Protein AF-B8LEJ4-F1 (afdb_monomer)

Foldseek 3Di:
DKPQPDQAWWWAKKKWQDLAPQTWMKGFTQGDAQATFIWTAQGGPGDIDTWADGDADVVGDPDWDWDWDDDQQKIWIWIGRPVPDTHTGGIDGHDRVVLHIEMWIKTANLAQPDKMKDKDADDDDDDDPDDHDAKDDRDDHPDGWHFDDDDPHRMTITIDGNRMIID

Secondary structure (DSSP, 8-state):
-B---STT-EEEEEEES-SSTT--EEEEEEESSS-EEEEEESSTTSPPEEEEEEE--SSPP---EEEEEEETTEEEEEEESSSSS-EEEEEEE---GGG--EEEEEEE-SSTT-PEEEEEES------SS---S-EE-S--SS---EEE--TT-EEEEEE-TT-EE-

pLDDT: mean 71.95, std 21.35, range [28.0, 97.19]

Solvent-accessible surface area (backbone atoms only — not comparable to full-atom values): 9153 Å² total; per-residue (Å²): 94,40,65,53,92,36,55,68,16,34,34,40,47,29,41,32,52,58,80,55,93,49,41,19,32,40,34,45,32,41,18,33,61,64,20,33,42,38,35,32,15,48,34,72,70,51,75,73,44,75,41,70,70,65,50,74,52,90,74,57,52,59,73,71,44,78,46,78,48,75,58,86,45,39,36,37,35,30,37,19,89,78,76,78,61,76,44,82,70,40,63,50,71,40,58,44,71,94,68,43,39,40,70,28,46,33,26,27,20,68,34,81,91,42,74,27,46,36,47,47,64,82,80,83,84,81,87,67,84,43,84,81,63,77,55,50,74,44,74,91,63,97,52,90,48,45,60,52,77,63,62,101,78,57,46,35,43,34,36,5,36,35,60,38,25,35,44

Nearest PDB structures (foldseek):
  3o12-assembly1_A  TM=6.707E-01  e=4.043E-02  Saccharomyces cerevisiae
  6e2q-assembly3_C  TM=3.211E-01  e=2.986E-01  Homo sapiens
  7b28-assembly1_F  TM=2.602E-01  e=1.320E+00  Rhipicephalus pulchellus
  3oe3-assembly2_B  TM=3.243E-01  e=6.471E+00  Salmonella enterica subsp. enterica serovar Typhimurium

Mean predicted aligned error: 10.34 Å

Organism: Thalassiosira pseudonana (NCBI:txid35128)

Structure (mmCIF, N/CA/C/O backbone):
data_AF-B8LEJ4-F1
#
_entry.id   AF-B8LEJ4-F1
#
loop_
_atom_site.group_PDB
_atom_site.id
_atom_site.type_symbol
_atom_site.label_atom_id
_atom_site.label_alt_id
_atom_site.label_comp_id
_atom_site.label_asym_id
_atom_site.label_entity_id
_atom_site.label_seq_id
_atom_site.pdbx_PDB_ins_code
_atom_site.Cartn_x
_atom_site.Cartn_y
_atom_site.Cartn_z
_atom_site.occupancy
_atom_site.B_iso_or_equiv
_atom_site.auth_seq_id
_atom_site.auth_comp_id
_atom_site.auth_asym_id
_atom_site.auth_atom_id
_atom_site.pdbx_PDB_model_num
ATOM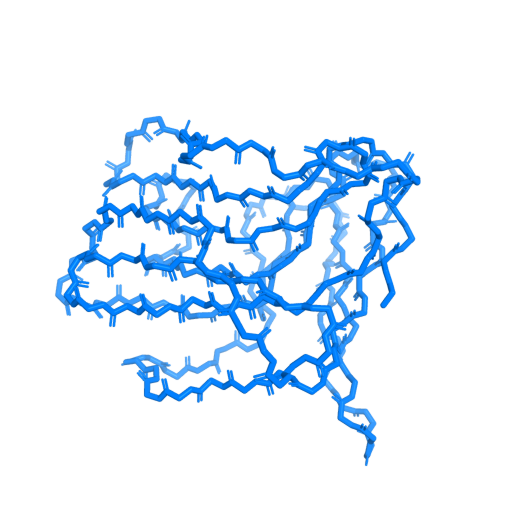 1 N N . MET A 1 1 ? 3.332 -10.927 -11.264 1.00 33.12 1 MET A N 1
ATOM 2 C CA . MET A 1 1 ? 4.171 -10.148 -12.202 1.00 33.12 1 MET A CA 1
ATOM 3 C C . MET A 1 1 ? 3.360 -8.981 -12.753 1.00 33.12 1 MET A C 1
ATOM 5 O O . MET A 1 1 ? 2.276 -9.212 -13.280 1.00 33.12 1 MET A O 1
ATOM 9 N N . ALA A 1 2 ? 3.817 -7.743 -12.551 1.00 34.94 2 ALA A N 1
ATOM 10 C CA . ALA A 1 2 ? 3.153 -6.541 -13.056 1.00 34.94 2 ALA A CA 1
ATOM 11 C C . ALA A 1 2 ? 3.984 -5.927 -14.196 1.00 34.94 2 ALA A C 1
ATOM 13 O O . ALA A 1 2 ? 5.182 -5.711 -14.024 1.00 34.94 2 ALA A O 1
ATOM 14 N N . ASN A 1 3 ? 3.387 -5.675 -15.365 1.00 38.25 3 ASN A N 1
ATOM 15 C CA . ASN A 1 3 ? 4.083 -5.058 -16.502 1.00 38.25 3 ASN A CA 1
ATOM 16 C C . ASN A 1 3 ? 4.073 -3.540 -16.319 1.00 38.25 3 ASN A C 1
ATOM 18 O O . ASN A 1 3 ? 3.208 -2.829 -16.835 1.00 38.25 3 ASN A O 1
ATOM 22 N N . VAL A 1 4 ? 5.000 -3.056 -15.497 1.00 44.75 4 VAL A N 1
ATOM 23 C CA . VAL A 1 4 ? 5.033 -1.654 -15.115 1.00 44.75 4 VAL A CA 1
ATOM 24 C C . VAL A 1 4 ? 5.868 -0.843 -16.114 1.00 44.75 4 VAL A C 1
ATOM 26 O O . VAL A 1 4 ? 7.086 -0.768 -16.003 1.00 44.75 4 VAL A O 1
ATOM 29 N N . ARG A 1 5 ? 5.214 -0.216 -17.100 1.00 45.62 5 ARG A N 1
ATOM 30 C CA . ARG A 1 5 ? 5.872 0.661 -18.095 1.00 45.62 5 ARG A CA 1
ATOM 31 C C . ARG A 1 5 ? 6.092 2.112 -17.627 1.00 45.62 5 ARG A C 1
ATOM 33 O O . ARG A 1 5 ? 6.659 2.896 -18.379 1.00 45.62 5 ARG A O 1
ATOM 40 N N . ASP A 1 6 ? 5.673 2.469 -16.411 1.00 57.28 6 ASP A N 1
ATOM 41 C CA . ASP A 1 6 ? 5.802 3.819 -15.839 1.00 57.28 6 ASP A CA 1
ATOM 4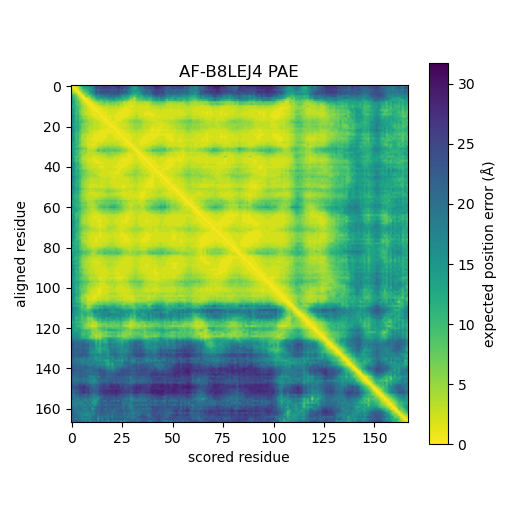2 C C . ASP A 1 6 ? 6.383 3.769 -14.415 1.00 57.28 6 ASP A C 1
ATOM 44 O O . ASP A 1 6 ? 5.941 2.977 -13.584 1.00 57.28 6 ASP A O 1
ATOM 48 N N . ALA A 1 7 ? 7.356 4.636 -14.114 1.00 59.62 7 ALA A N 1
ATOM 49 C CA . ALA A 1 7 ? 8.073 4.653 -12.834 1.00 59.62 7 ALA A CA 1
ATOM 50 C C . ALA A 1 7 ? 7.160 4.768 -11.599 1.00 59.62 7 ALA A C 1
ATOM 52 O O . ALA A 1 7 ? 7.549 4.346 -10.506 1.00 59.62 7 ALA A O 1
ATOM 53 N N . GLN A 1 8 ? 5.964 5.340 -11.766 1.00 66.06 8 GLN A N 1
ATOM 54 C CA . GLN A 1 8 ? 4.985 5.607 -10.721 1.00 66.06 8 GLN A CA 1
ATOM 55 C C . GLN A 1 8 ? 3.706 4.784 -10.835 1.00 66.06 8 GLN A C 1
ATOM 57 O O . GLN A 1 8 ? 2.784 5.015 -10.042 1.00 66.06 8 GLN A O 1
ATOM 62 N N . 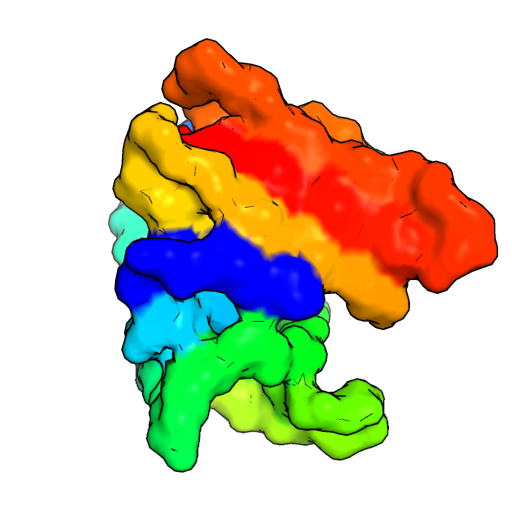ALA A 1 9 ? 3.621 3.833 -11.762 1.00 71.62 9 ALA A N 1
ATOM 63 C CA . ALA A 1 9 ? 2.552 2.851 -11.706 1.00 71.62 9 ALA A CA 1
ATOM 64 C C . ALA A 1 9 ? 2.691 2.039 -10.407 1.00 71.62 9 ALA A C 1
ATOM 66 O O . ALA A 1 9 ? 3.804 1.707 -10.006 1.00 71.62 9 ALA A O 1
ATOM 67 N N . LYS A 1 10 ? 1.574 1.781 -9.723 1.00 79.31 10 LYS A N 1
ATOM 68 C CA . LYS A 1 10 ? 1.521 1.235 -8.359 1.00 79.31 10 LYS A CA 1
ATOM 69 C C . LYS A 1 10 ? 0.646 -0.004 -8.344 1.00 79.31 10 LYS A C 1
ATOM 71 O O . LYS A 1 10 ? -0.433 -0.007 -8.936 1.00 79.31 10 LYS A O 1
ATOM 76 N N . SER A 1 11 ? 1.073 -1.021 -7.613 1.00 81.88 11 SER A N 1
ATOM 77 C CA . SER A 1 11 ? 0.257 -2.202 -7.332 1.00 81.88 11 SER A CA 1
ATOM 78 C C . SER A 1 11 ? 0.541 -2.729 -5.933 1.00 81.88 11 SER A C 1
ATOM 80 O O . SER A 1 11 ? 1.690 -2.682 -5.495 1.00 81.88 11 SER A O 1
ATOM 82 N N . GLY A 1 12 ? -0.477 -3.209 -5.223 1.00 85.62 12 GLY A N 1
ATOM 83 C CA . GLY A 1 12 ? -0.287 -3.757 -3.880 1.00 85.62 12 GLY A CA 1
ATOM 84 C C . GLY A 1 12 ? -1.572 -3.873 -3.064 1.00 85.62 12 GLY A C 1
ATOM 85 O O . GLY A 1 12 ? -2.653 -4.023 -3.628 1.00 85.62 12 GLY A O 1
ATOM 86 N N . ILE A 1 13 ? -1.438 -3.772 -1.740 1.00 86.94 13 ILE A N 1
ATOM 87 C CA . ILE A 1 13 ? -2.513 -3.977 -0.758 1.00 86.94 13 ILE A CA 1
ATOM 88 C C . ILE A 1 13 ? -2.927 -2.634 -0.165 1.00 86.94 13 ILE A C 1
ATOM 90 O O . ILE A 1 13 ? -2.087 -1.899 0.361 1.00 86.94 13 ILE A O 1
ATOM 94 N N . MET A 1 14 ? -4.221 -2.330 -0.199 1.00 87.50 14 MET A N 1
ATOM 95 C CA . MET A 1 14 ? -4.793 -1.108 0.351 1.00 87.50 14 MET A CA 1
ATOM 96 C C . MET A 1 14 ? -5.797 -1.409 1.467 1.00 87.50 14 MET A C 1
ATOM 98 O O . MET A 1 14 ? -6.656 -2.271 1.308 1.00 87.50 14 MET A O 1
ATOM 102 N N . LEU A 1 15 ? -5.736 -0.653 2.567 1.00 88.44 15 LEU A N 1
ATOM 103 C CA . LEU A 1 15 ? -6.859 -0.506 3.499 1.00 88.44 15 LEU A CA 1
ATOM 104 C C . LEU A 1 15 ? -7.437 0.896 3.324 1.00 88.44 15 LEU A C 1
ATOM 106 O O . LEU A 1 15 ? -6.675 1.860 3.265 1.00 88.44 15 LEU A O 1
ATOM 110 N N . ARG A 1 16 ? -8.761 1.028 3.255 1.00 89.50 16 ARG A N 1
ATOM 111 C CA . ARG A 1 16 ? -9.447 2.312 3.037 1.00 89.50 16 ARG A CA 1
ATOM 112 C C . ARG A 1 16 ? -10.750 2.380 3.826 1.00 89.50 16 ARG A C 1
ATOM 114 O O . ARG A 1 16 ? -11.472 1.389 3.861 1.00 89.50 16 ARG A O 1
ATOM 121 N N . ALA A 1 17 ? -11.069 3.525 4.433 1.00 88.50 17 ALA A N 1
ATOM 122 C CA . ALA A 1 17 ? -12.303 3.652 5.217 1.00 88.50 17 ALA A CA 1
ATOM 123 C C . ALA A 1 17 ? -13.567 3.641 4.343 1.00 88.50 17 ALA A C 1
ATOM 125 O O . ALA A 1 17 ? -14.522 2.930 4.647 1.00 88.50 17 ALA A O 1
ATOM 126 N N . ASP A 1 18 ? -13.585 4.417 3.253 1.00 84.00 18 ASP A N 1
ATOM 127 C CA . ASP A 1 18 ? -14.762 4.572 2.391 1.00 84.00 18 ASP A CA 1
ATOM 128 C C . ASP A 1 18 ? -14.418 4.961 0.931 1.00 84.00 18 ASP A C 1
ATOM 130 O O . ASP A 1 18 ? -13.262 5.167 0.558 1.00 84.00 18 ASP A O 1
ATOM 134 N N . ASN A 1 19 ? -15.444 5.079 0.080 1.00 80.19 19 ASN A N 1
ATOM 135 C CA . ASN A 1 19 ? -15.297 5.397 -1.349 1.00 80.19 19 ASN A CA 1
ATOM 136 C C . ASN A 1 19 ? -15.109 6.895 -1.661 1.00 80.19 19 ASN A C 1
ATOM 138 O O . ASN A 1 19 ? -14.959 7.267 -2.824 1.00 80.19 19 ASN A O 1
ATOM 142 N N . SER A 1 20 ? -15.138 7.786 -0.666 1.00 83.00 20 SER A N 1
ATOM 143 C CA . SER A 1 20 ? -14.942 9.220 -0.904 1.00 83.00 20 SER A CA 1
ATOM 144 C C . SER A 1 20 ? -13.509 9.501 -1.352 1.00 83.00 20 SER A C 1
ATOM 146 O O . SER A 1 20 ? -12.567 8.869 -0.877 1.00 83.00 20 SER A O 1
ATOM 148 N N . LEU A 1 21 ? -13.303 10.472 -2.246 1.00 80.62 21 LEU A N 1
ATOM 149 C CA . LEU A 1 21 ? -11.970 10.796 -2.785 1.00 80.62 21 LEU A CA 1
ATOM 150 C C . LEU A 1 21 ? -10.956 11.187 -1.696 1.00 80.62 21 LEU A C 1
ATOM 152 O O . LEU A 1 21 ? -9.761 10.930 -1.832 1.00 80.62 21 LEU A O 1
ATOM 156 N N . ASN A 1 22 ? -11.432 11.778 -0.601 1.00 86.50 22 ASN A N 1
ATOM 157 C CA . ASN A 1 22 ? -10.616 12.258 0.509 1.00 86.50 22 ASN A CA 1
ATOM 158 C C . ASN A 1 22 ? -10.551 11.290 1.704 1.00 86.50 22 ASN A C 1
ATOM 160 O O . ASN A 1 22 ? -10.074 11.706 2.761 1.00 86.50 22 ASN A O 1
ATOM 164 N N . SER A 1 23 ? -11.017 10.044 1.548 1.00 88.12 23 SER A N 1
ATOM 165 C CA . SER A 1 23 ? -10.968 9.011 2.589 1.00 88.12 23 SER A CA 1
ATOM 166 C C . SER A 1 23 ? -9.540 8.723 3.049 1.00 88.12 23 SER A C 1
ATOM 168 O O . SER A 1 23 ? -8.604 8.701 2.241 1.00 88.12 23 SER A O 1
ATOM 170 N N . GLU A 1 24 ? -9.381 8.478 4.343 1.00 92.56 24 GLU A N 1
ATOM 171 C CA . GLU A 1 24 ? -8.212 7.832 4.919 1.00 92.56 24 GLU A CA 1
ATOM 172 C C . GLU A 1 24 ? -7.963 6.463 4.281 1.00 92.56 24 GLU A C 1
ATOM 174 O O . GLU A 1 24 ? -8.871 5.685 3.968 1.00 92.56 24 GLU A O 1
ATOM 179 N N . TYR A 1 25 ? -6.686 6.181 4.063 1.00 92.69 25 TYR A N 1
ATOM 180 C CA . TYR A 1 25 ? -6.248 4.916 3.507 1.00 92.69 25 TYR A CA 1
ATOM 181 C C . TYR A 1 25 ? -4.780 4.684 3.824 1.00 92.69 25 TYR A C 1
ATOM 183 O O . TYR A 1 25 ? -4.035 5.614 4.137 1.00 92.69 25 TYR A O 1
ATOM 191 N N . VAL A 1 26 ? -4.356 3.444 3.648 1.00 93.94 26 VAL A N 1
ATOM 192 C CA . VAL A 1 26 ? -2.956 3.053 3.580 1.00 93.94 26 VAL A CA 1
ATOM 193 C C . VAL A 1 26 ? -2.785 2.099 2.411 1.00 93.94 26 VAL A C 1
ATOM 195 O O . VAL A 1 26 ? -3.641 1.256 2.172 1.00 93.94 26 VAL A O 1
ATOM 198 N N . PHE A 1 27 ? -1.708 2.257 1.660 1.00 92.19 27 PHE A N 1
ATOM 199 C CA . PHE A 1 27 ? -1.401 1.492 0.466 1.00 92.19 27 PHE A CA 1
ATOM 200 C C . PHE A 1 27 ? 0.056 1.048 0.531 1.00 92.19 27 PHE A C 1
ATOM 202 O O . PHE A 1 27 ? 0.969 1.860 0.365 1.00 92.19 27 PHE A O 1
ATOM 209 N N . ALA A 1 28 ? 0.257 -0.237 0.812 1.00 91.44 28 ALA A N 1
ATOM 210 C CA . ALA A 1 28 ? 1.541 -0.898 0.646 1.00 91.44 28 ALA A CA 1
ATOM 211 C C . ALA A 1 28 ? 1.679 -1.252 -0.827 1.00 91.44 28 ALA A C 1
ATOM 213 O O . ALA A 1 28 ? 0.861 -2.013 -1.347 1.00 91.44 28 ALA A O 1
ATOM 214 N N . MET A 1 29 ? 2.680 -0.692 -1.499 1.00 89.00 29 MET A N 1
ATOM 215 C CA . MET A 1 29 ? 2.783 -0.795 -2.950 1.00 89.00 29 MET A CA 1
ATOM 216 C C . MET A 1 29 ? 4.186 -1.167 -3.414 1.00 89.00 29 MET A C 1
ATOM 218 O O . MET A 1 29 ? 5.185 -0.796 -2.799 1.00 89.00 29 MET A O 1
ATOM 222 N N . ILE A 1 30 ? 4.228 -1.831 -4.562 1.00 87.44 30 ILE A N 1
ATOM 223 C CA . ILE A 1 30 ? 5.383 -1.912 -5.451 1.00 87.44 30 ILE A CA 1
ATOM 224 C C . ILE A 1 30 ? 5.121 -0.943 -6.600 1.00 87.44 30 ILE A C 1
ATOM 226 O O . ILE A 1 30 ? 3.997 -0.865 -7.115 1.00 87.44 30 ILE A O 1
ATOM 230 N N . THR A 1 31 ? 6.158 -0.214 -6.998 1.00 83.88 31 THR A N 1
ATOM 231 C CA . THR A 1 31 ? 6.124 0.665 -8.166 1.00 83.88 31 THR A CA 1
ATOM 232 C C . THR A 1 31 ? 7.084 0.199 -9.249 1.00 83.88 31 THR A C 1
ATOM 234 O O . THR A 1 31 ? 7.957 -0.622 -8.987 1.00 83.88 31 THR A O 1
ATOM 237 N N . GLY A 1 32 ? 6.932 0.716 -10.469 1.00 74.56 32 GLY A N 1
ATOM 238 C CA . GLY A 1 32 ? 7.730 0.261 -11.613 1.00 74.56 32 GLY A CA 1
ATOM 239 C C . GLY A 1 32 ? 9.228 0.407 -11.444 1.00 74.56 32 GLY A C 1
ATOM 240 O O . GLY A 1 32 ? 9.977 -0.528 -11.705 1.00 74.56 32 GLY A O 1
ATOM 241 N N . SER A 1 33 ? 9.659 1.585 -11.002 1.00 78.56 33 SER A N 1
ATOM 242 C CA . SER A 1 33 ? 11.074 1.865 -10.736 1.00 78.56 33 SER A CA 1
ATOM 243 C C . SER A 1 33 ? 11.301 2.804 -9.551 1.00 78.56 33 SER A C 1
ATOM 245 O O . SER A 1 33 ? 12.444 3.100 -9.218 1.00 78.56 33 SER A O 1
ATOM 247 N N . SER A 1 34 ? 10.238 3.238 -8.860 1.00 83.50 34 SER A N 1
ATOM 248 C CA . SER A 1 34 ? 10.346 4.063 -7.643 1.00 83.50 34 SER A CA 1
ATOM 249 C C . SER A 1 34 ? 10.421 3.224 -6.357 1.00 83.50 34 SER A C 1
ATOM 251 O O . SER A 1 34 ? 10.343 3.773 -5.258 1.00 83.50 34 SER A O 1
ATOM 253 N N . GLY A 1 35 ? 10.565 1.901 -6.483 1.00 87.75 35 GLY A N 1
ATOM 254 C CA . GLY A 1 35 ? 10.692 0.972 -5.366 1.00 87.75 35 GLY A CA 1
ATOM 255 C C . GLY A 1 35 ? 9.380 0.583 -4.694 1.00 87.75 35 GLY A C 1
ATOM 256 O O . GLY A 1 35 ? 8.282 0.795 -5.218 1.00 87.75 35 GLY A O 1
ATOM 257 N N . LEU A 1 36 ? 9.527 -0.001 -3.511 1.00 90.56 36 LEU A N 1
ATOM 258 C CA . LEU A 1 36 ? 8.451 -0.433 -2.624 1.00 90.56 36 LEU A CA 1
ATOM 259 C C . LEU A 1 36 ? 8.367 0.520 -1.432 1.00 90.56 36 LEU A C 1
ATOM 261 O O . LEU A 1 36 ? 9.396 0.886 -0.865 1.00 90.56 36 LEU A O 1
ATOM 265 N N . TYR A 1 37 ? 7.156 0.949 -1.079 1.00 92.69 37 TYR A N 1
ATOM 266 C CA . TYR A 1 37 ? 6.930 1.844 0.059 1.00 92.69 37 TYR A CA 1
ATOM 267 C C . TYR A 1 37 ? 5.466 1.849 0.513 1.00 92.69 37 TYR A C 1
ATOM 269 O O . TYR A 1 37 ? 4.576 1.301 -0.146 1.00 92.69 37 TYR A O 1
ATOM 277 N N . LEU A 1 38 ? 5.223 2.507 1.648 1.00 94.56 38 LEU A N 1
ATOM 278 C CA . LEU A 1 38 ? 3.896 2.739 2.204 1.00 94.56 38 LEU A CA 1
ATOM 279 C C . LEU A 1 38 ? 3.456 4.180 1.916 1.00 94.56 38 LEU A C 1
ATOM 281 O O . LEU A 1 38 ? 4.191 5.131 2.176 1.00 94.56 38 LEU A O 1
ATOM 285 N N . GLN A 1 39 ? 2.245 4.366 1.399 1.00 94.25 39 GLN A N 1
ATOM 286 C CA . GLN A 1 39 ? 1.620 5.685 1.268 1.00 94.25 39 GLN A CA 1
ATOM 287 C C . GLN A 1 39 ? 0.246 5.665 1.910 1.00 94.25 39 GLN A C 1
ATOM 289 O O . GLN A 1 39 ? -0.448 4.658 1.855 1.00 94.25 39 GLN A O 1
ATOM 294 N N . GLY A 1 40 ? -0.195 6.783 2.464 1.00 93.81 40 GLY A N 1
ATOM 295 C CA . GLY A 1 40 ? -1.545 6.858 2.989 1.00 93.81 40 GLY A CA 1
ATOM 296 C C . GLY A 1 40 ? -1.979 8.258 3.345 1.00 93.81 40 GLY A C 1
ATOM 297 O O . GLY A 1 40 ? -1.246 9.230 3.184 1.00 93.81 40 GLY A O 1
ATOM 298 N N . ARG A 1 41 ? -3.205 8.333 3.839 1.00 95.06 41 ARG A N 1
ATOM 299 C CA . ARG A 1 41 ? -3.829 9.528 4.384 1.00 95.06 41 ARG A CA 1
ATOM 300 C C . ARG A 1 41 ? -4.277 9.185 5.796 1.00 95.06 41 ARG A C 1
ATOM 302 O O . ARG A 1 41 ? -5.100 8.294 5.964 1.00 95.06 41 ARG A O 1
ATOM 309 N N . THR A 1 42 ? -3.719 9.874 6.788 1.00 94.25 42 THR A N 1
ATOM 310 C CA . THR A 1 42 ? -3.903 9.537 8.212 1.00 94.25 42 THR A CA 1
ATOM 311 C C . THR A 1 42 ? -5.324 9.766 8.725 1.00 94.25 42 THR A C 1
ATOM 313 O O . THR A 1 42 ? -5.730 9.124 9.691 1.00 94.25 42 THR A O 1
ATOM 316 N N . SER A 1 43 ? -6.075 10.684 8.110 1.00 91.56 43 SER A N 1
ATOM 317 C CA . SER A 1 43 ? -7.468 11.004 8.447 1.00 91.56 43 SER A CA 1
ATOM 318 C C . SER A 1 43 ? -8.171 11.659 7.258 1.00 91.56 43 SER A C 1
ATOM 320 O O . SER A 1 43 ? -7.516 12.268 6.404 1.00 91.56 43 SER A O 1
ATOM 322 N N . LYS A 1 44 ? -9.503 11.581 7.216 1.00 91.50 44 LYS A N 1
ATOM 323 C CA . LYS A 1 44 ? -10.323 12.172 6.155 1.00 91.50 44 LYS A CA 1
ATOM 324 C C . LYS A 1 44 ? -9.972 13.633 5.887 1.00 91.50 44 LYS A C 1
ATOM 326 O O . LYS A 1 44 ? -9.923 14.454 6.796 1.00 91.50 44 LYS A O 1
ATOM 331 N N . GLY A 1 45 ? -9.741 13.969 4.619 1.00 89.81 45 GLY A N 1
ATOM 332 C CA . GLY A 1 45 ? -9.392 15.332 4.198 1.00 89.81 45 GLY A CA 1
ATOM 333 C C . GLY A 1 45 ? -7.901 15.691 4.267 1.00 89.81 45 GLY A C 1
ATOM 334 O O . GLY A 1 45 ? -7.488 16.558 3.501 1.00 89.81 45 GLY A O 1
ATOM 335 N N . ASN A 1 46 ? -7.069 15.000 5.059 1.00 90.88 46 ASN A N 1
ATOM 336 C CA . ASN A 1 46 ? -5.627 15.305 5.169 1.00 90.88 46 ASN A CA 1
ATOM 337 C C . ASN A 1 46 ? -4.873 15.047 3.868 1.00 90.88 46 ASN A C 1
ATOM 339 O O . ASN A 1 46 ? -5.276 14.183 3.114 1.00 90.88 46 ASN A O 1
ATOM 343 N N . LEU A 1 47 ? -3.739 15.694 3.602 1.00 91.19 47 LEU A N 1
ATOM 344 C CA . LEU A 1 47 ? -2.919 15.318 2.441 1.00 91.19 47 LEU A CA 1
ATOM 345 C C . LEU A 1 47 ? -2.403 13.873 2.548 1.00 91.19 47 LEU A C 1
ATOM 347 O O . LEU A 1 47 ? -2.178 13.358 3.642 1.00 91.19 47 LEU A O 1
ATOM 351 N N . ALA A 1 48 ? -2.224 13.220 1.397 1.00 90.81 48 ALA A N 1
ATOM 352 C CA . ALA A 1 48 ? -1.579 11.912 1.351 1.00 90.81 48 ALA A CA 1
ATOM 353 C C . ALA A 1 48 ? -0.058 12.067 1.495 1.00 90.81 48 ALA A C 1
ATOM 355 O O . ALA A 1 48 ? 0.539 12.951 0.880 1.00 90.81 48 ALA A O 1
ATOM 356 N N . THR A 1 49 ? 0.569 11.180 2.260 1.00 93.75 49 THR A N 1
ATOM 357 C CA . THR A 1 49 ? 2.004 11.191 2.561 1.00 93.75 49 THR A CA 1
ATOM 358 C C . THR A 1 49 ? 2.615 9.812 2.350 1.00 93.75 49 THR A C 1
ATOM 360 O O . THR A 1 49 ? 1.934 8.791 2.452 1.00 93.75 49 THR A O 1
ATOM 363 N N . MET A 1 50 ? 3.912 9.781 2.053 1.00 94.38 50 MET A N 1
ATOM 364 C CA . MET A 1 50 ? 4.720 8.563 2.107 1.00 94.38 50 MET A CA 1
ATOM 365 C C . MET A 1 50 ? 5.172 8.324 3.551 1.00 94.38 50 MET A C 1
ATOM 367 O O . MET A 1 50 ? 5.496 9.281 4.252 1.00 94.38 50 MET A O 1
ATOM 371 N N . PHE A 1 51 ? 5.201 7.067 3.978 1.00 94.69 51 PHE A N 1
ATOM 372 C CA . PHE A 1 51 ? 5.739 6.649 5.268 1.00 94.69 51 PHE A CA 1
ATOM 373 C C . PHE A 1 51 ? 7.001 5.814 5.052 1.00 94.69 51 PHE A C 1
ATOM 375 O O . PHE A 1 51 ? 7.043 4.981 4.146 1.00 94.69 51 PHE A O 1
ATOM 382 N N . GLY A 1 52 ? 8.008 6.035 5.898 1.00 92.00 52 GLY A N 1
ATOM 383 C CA . GLY A 1 52 ? 9.303 5.366 5.791 1.00 92.00 52 GLY A CA 1
ATOM 384 C C . GLY A 1 52 ? 10.119 5.792 4.571 1.00 92.00 52 GLY A C 1
ATOM 385 O O . GLY A 1 52 ? 9.849 6.814 3.937 1.00 92.00 52 GLY A O 1
ATOM 386 N N . GLU A 1 53 ? 11.138 4.995 4.265 1.00 92.50 53 GLU A N 1
ATOM 387 C CA . GLU A 1 53 ? 11.976 5.148 3.077 1.00 92.50 53 GLU A CA 1
ATOM 388 C C . GLU A 1 53 ? 11.508 4.223 1.953 1.00 92.50 53 GLU A C 1
ATOM 390 O O . GLU A 1 53 ? 10.836 3.220 2.187 1.00 92.50 53 GLU A O 1
ATOM 395 N N . ARG A 1 54 ? 11.897 4.535 0.716 1.00 92.81 54 ARG A N 1
ATOM 396 C CA . ARG A 1 54 ? 11.674 3.633 -0.417 1.00 92.81 54 ARG A CA 1
ATOM 397 C C . ARG A 1 54 ? 12.669 2.487 -0.354 1.00 92.81 54 ARG A C 1
ATOM 399 O O . ARG A 1 54 ? 13.872 2.723 -0.285 1.00 92.81 54 ARG A O 1
ATOM 406 N N . TYR A 1 55 ? 12.184 1.260 -0.471 1.00 91.81 55 TYR A N 1
ATOM 407 C CA . TYR A 1 55 ? 13.045 0.120 -0.744 1.00 91.81 55 TYR A CA 1
ATOM 408 C C . TYR A 1 55 ? 13.364 0.061 -2.241 1.00 91.81 55 TYR A C 1
ATOM 410 O O . TYR A 1 55 ? 12.464 -0.127 -3.063 1.00 91.81 55 TYR A O 1
ATOM 418 N N . LEU A 1 56 ? 14.638 0.252 -2.583 1.00 91.06 56 LEU A N 1
ATOM 419 C CA . LEU A 1 56 ? 15.152 0.248 -3.951 1.00 91.06 56 LEU A CA 1
ATOM 420 C C . LEU A 1 56 ? 16.134 -0.911 -4.135 1.00 91.06 56 LEU A C 1
ATOM 422 O O . LEU A 1 56 ? 16.933 -1.204 -3.247 1.00 91.06 56 LEU A O 1
ATOM 426 N N . THR A 1 57 ? 16.092 -1.532 -5.308 1.00 85.69 57 THR A N 1
ATOM 427 C CA . THR A 1 57 ? 17.018 -2.589 -5.727 1.00 85.69 57 THR A CA 1
ATOM 428 C C . THR A 1 57 ? 17.568 -2.265 -7.111 1.00 85.69 57 THR A C 1
ATOM 430 O O . THR A 1 57 ? 16.934 -1.534 -7.878 1.00 85.69 57 THR A O 1
ATOM 433 N N . ASP A 1 58 ? 18.727 -2.836 -7.433 1.00 83.75 58 ASP A N 1
ATOM 434 C CA . ASP A 1 58 ? 19.302 -2.816 -8.777 1.00 83.75 58 ASP A CA 1
ATOM 435 C C . ASP A 1 58 ? 19.530 -4.269 -9.242 1.00 83.75 58 ASP 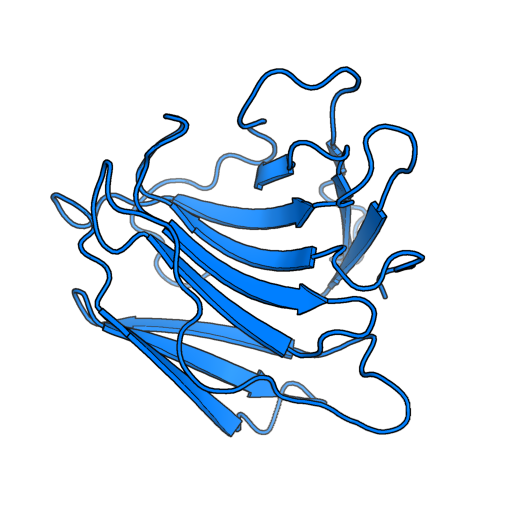A C 1
ATOM 437 O O . ASP A 1 58 ? 20.364 -4.961 -8.648 1.00 83.75 58 ASP A O 1
ATOM 441 N N . PRO A 1 59 ? 18.760 -4.782 -10.224 1.00 82.25 59 PRO A N 1
ATOM 442 C CA . PRO A 1 59 ? 17.713 -4.094 -10.988 1.00 82.25 59 PRO A CA 1
ATOM 443 C C . PRO A 1 59 ? 16.448 -3.805 -10.159 1.00 82.25 59 PRO A C 1
ATOM 445 O O . PRO A 1 59 ? 16.229 -4.404 -9.103 1.00 82.25 59 PRO A O 1
ATOM 448 N N . SER A 1 60 ? 15.590 -2.898 -10.643 1.00 80.62 60 SER A N 1
ATOM 449 C CA . SER A 1 60 ? 14.348 -2.518 -9.951 1.00 80.62 60 SER A CA 1
ATOM 450 C C . SER A 1 60 ? 13.443 -3.721 -9.668 1.00 80.62 60 SER A C 1
ATOM 452 O O . SER A 1 60 ? 13.162 -4.530 -10.554 1.00 80.62 60 SER A O 1
ATOM 454 N N . GLN A 1 61 ? 12.959 -3.820 -8.428 1.00 77.94 61 GLN A N 1
ATOM 455 C CA . GLN A 1 61 ? 12.089 -4.905 -7.994 1.00 77.94 61 GLN A CA 1
ATOM 456 C C . GLN A 1 61 ? 10.718 -4.806 -8.669 1.00 77.94 61 GLN A C 1
ATOM 458 O O . GLN A 1 61 ? 9.967 -3.859 -8.454 1.00 77.94 61 GLN A O 1
ATOM 463 N N . THR A 1 62 ? 10.377 -5.822 -9.460 1.00 74.44 62 THR A N 1
ATOM 464 C CA . THR A 1 62 ? 9.096 -5.917 -10.186 1.00 74.44 62 THR A CA 1
ATOM 465 C C . THR A 1 62 ? 8.122 -6.926 -9.562 1.00 74.44 62 THR A C 1
ATOM 467 O O . THR A 1 62 ? 6.987 -7.077 -10.023 1.00 74.44 62 THR A O 1
ATOM 470 N N . SER A 1 63 ? 8.546 -7.610 -8.493 1.00 81.06 63 SER A N 1
ATOM 471 C CA . SER A 1 63 ? 7.744 -8.555 -7.713 1.00 81.06 63 SER A CA 1
ATOM 472 C C . SER A 1 63 ? 8.228 -8.627 -6.267 1.00 81.06 63 SER A C 1
ATOM 474 O O . SER A 1 63 ? 9.431 -8.722 -6.033 1.00 81.06 63 SER A O 1
ATOM 476 N N . ALA A 1 64 ? 7.298 -8.640 -5.316 1.00 85.88 64 ALA A N 1
ATOM 477 C CA . ALA A 1 64 ? 7.555 -8.913 -3.906 1.00 85.88 64 ALA A CA 1
ATOM 478 C C . ALA A 1 64 ? 6.268 -9.410 -3.237 1.00 85.88 64 ALA A C 1
ATOM 480 O O . ALA A 1 64 ? 5.164 -9.098 -3.693 1.00 85.88 64 ALA A O 1
ATOM 481 N N . TRP A 1 65 ? 6.414 -10.120 -2.124 1.00 87.75 65 TRP A N 1
ATOM 482 C CA . TRP A 1 65 ? 5.326 -10.379 -1.192 1.00 87.75 65 TRP A CA 1
ATOM 483 C C . TRP A 1 65 ? 5.191 -9.199 -0.241 1.00 87.75 65 TRP A C 1
ATOM 485 O O . TRP A 1 65 ? 6.166 -8.763 0.371 1.00 87.75 65 TRP A O 1
ATOM 495 N N . LEU A 1 66 ? 3.970 -8.693 -0.101 1.00 89.94 66 LEU A N 1
ATOM 496 C CA . LEU A 1 66 ? 3.631 -7.626 0.833 1.00 89.94 66 LEU A CA 1
ATOM 497 C C . LEU A 1 66 ? 2.737 -8.181 1.935 1.00 89.94 66 LEU A C 1
ATOM 499 O O . LEU A 1 66 ? 1.869 -9.014 1.679 1.00 89.94 66 LEU A O 1
ATOM 503 N N . ARG A 1 67 ? 2.918 -7.682 3.155 1.00 89.69 67 ARG A N 1
ATOM 504 C CA . ARG A 1 67 ? 2.024 -7.964 4.278 1.00 89.69 67 ARG A CA 1
ATOM 505 C C . ARG A 1 67 ? 1.778 -6.686 5.053 1.00 89.69 67 ARG A C 1
ATOM 507 O O . ARG A 1 67 ? 2.716 -5.966 5.384 1.00 89.69 67 ARG A O 1
ATOM 514 N N . LEU A 1 68 ? 0.510 -6.442 5.354 1.00 91.69 68 LEU A N 1
ATOM 515 C CA . LEU A 1 68 ? 0.080 -5.405 6.277 1.00 91.69 68 LEU A CA 1
ATOM 516 C C . LEU A 1 68 ? -0.458 -6.065 7.541 1.00 91.69 68 LEU A C 1
ATOM 518 O O . LEU A 1 68 ? -1.291 -6.964 7.462 1.00 91.69 68 LEU A O 1
ATOM 522 N N . VAL A 1 69 ? 0.019 -5.614 8.696 1.00 91.19 69 VAL A N 1
ATOM 523 C CA . VAL A 1 69 ? -0.492 -6.018 10.006 1.00 91.19 69 VAL A CA 1
ATOM 524 C C . VAL A 1 69 ? -1.085 -4.785 10.666 1.00 91.19 69 VAL A C 1
ATOM 526 O O . VAL A 1 69 ? -0.387 -3.797 10.879 1.00 91.19 69 VAL A O 1
ATOM 529 N N . LYS A 1 70 ? -2.382 -4.826 10.974 1.00 89.88 70 LYS A N 1
ATOM 530 C CA . LYS A 1 70 ? -3.076 -3.750 11.688 1.00 89.88 70 LYS A CA 1
ATOM 531 C C . LYS A 1 70 ? -3.235 -4.113 13.160 1.00 89.88 70 LYS A C 1
ATOM 533 O O . LYS A 1 70 ? -3.799 -5.154 13.480 1.00 89.88 70 LYS A O 1
ATOM 538 N N . LYS A 1 71 ? -2.788 -3.228 14.049 1.00 89.38 71 LYS A N 1
ATOM 539 C CA . LYS A 1 71 ? -2.934 -3.314 15.508 1.00 89.38 71 LYS A CA 1
ATOM 540 C C . LYS A 1 71 ? -3.513 -1.996 16.010 1.00 89.38 71 LYS A C 1
ATOM 542 O O . LYS A 1 71 ? -2.781 -1.026 16.182 1.00 89.38 71 LYS A O 1
ATOM 547 N N . MET A 1 72 ? -4.829 -1.948 16.230 1.00 89.00 72 MET A N 1
ATOM 548 C CA . MET A 1 72 ? -5.536 -0.673 16.442 1.00 89.00 72 MET A CA 1
ATOM 549 C C . MET A 1 72 ? -5.191 0.299 15.300 1.00 89.00 72 MET A C 1
ATOM 551 O O . MET A 1 72 ? -5.318 -0.097 14.145 1.00 89.00 72 MET A O 1
ATOM 555 N N . ASP A 1 73 ? -4.735 1.517 15.577 1.00 90.81 73 ASP A N 1
ATOM 556 C CA . ASP A 1 73 ? -4.390 2.498 14.539 1.00 90.81 73 ASP A CA 1
ATOM 557 C C . ASP A 1 73 ? -3.009 2.271 13.908 1.00 90.81 73 ASP A C 1
ATOM 559 O O . ASP A 1 73 ? -2.708 2.854 12.866 1.00 90.81 73 ASP A O 1
ATOM 563 N N . LEU A 1 74 ? -2.171 1.410 14.495 1.00 94.12 74 LEU A N 1
ATOM 564 C CA . LEU A 1 74 ? -0.848 1.109 13.964 1.00 94.12 74 LEU A CA 1
ATOM 565 C C . LEU A 1 74 ? -0.952 0.108 12.811 1.00 94.12 74 LEU A C 1
ATOM 567 O O . LEU A 1 74 ? -1.452 -1.005 12.974 1.00 94.12 74 LEU A O 1
ATOM 571 N N . ILE A 1 75 ? -0.428 0.493 11.654 1.00 95.62 75 ILE A N 1
ATOM 572 C CA . ILE A 1 75 ? -0.258 -0.356 10.480 1.00 95.62 75 ILE A CA 1
ATOM 573 C C . ILE A 1 75 ? 1.227 -0.625 10.293 1.00 95.62 75 ILE A C 1
ATOM 575 O O . ILE A 1 75 ? 1.998 0.308 10.092 1.00 95.62 75 ILE A O 1
ATOM 579 N N . GLU A 1 76 ? 1.622 -1.891 10.312 1.00 95.50 76 GLU A N 1
ATOM 580 C CA . GLU A 1 76 ? 2.984 -2.346 10.040 1.00 95.50 76 GLU A CA 1
ATOM 581 C C . GLU A 1 76 ? 3.045 -2.983 8.651 1.00 95.50 76 GLU A C 1
ATOM 583 O O . GLU A 1 76 ? 2.237 -3.848 8.310 1.00 95.50 76 GLU A O 1
ATOM 588 N N . MET A 1 77 ? 4.016 -2.560 7.850 1.00 95.25 77 MET A N 1
ATOM 589 C CA . MET A 1 77 ? 4.300 -3.111 6.535 1.00 95.25 77 MET A CA 1
ATOM 590 C C . MET A 1 77 ? 5.525 -4.013 6.603 1.00 95.25 77 MET A C 1
ATOM 592 O O . MET A 1 77 ? 6.598 -3.597 7.043 1.00 95.25 77 MET A O 1
ATOM 596 N N . TYR A 1 78 ? 5.370 -5.222 6.080 1.00 93.62 78 TYR A N 1
ATOM 597 C CA . TYR A 1 78 ? 6.436 -6.193 5.888 1.00 93.62 78 TYR A CA 1
ATOM 598 C C . TYR A 1 78 ? 6.558 -6.535 4.407 1.00 93.62 78 TYR A C 1
ATOM 600 O O . TYR A 1 78 ? 5.583 -6.467 3.650 1.00 93.62 78 TYR A O 1
ATOM 608 N N . ARG A 1 79 ? 7.761 -6.947 4.017 1.00 92.75 79 ARG A N 1
ATOM 609 C CA . ARG A 1 79 ? 8.055 -7.467 2.684 1.00 92.75 79 ARG A CA 1
ATOM 610 C C . ARG A 1 79 ? 8.765 -8.811 2.771 1.00 92.75 79 ARG A C 1
ATOM 612 O O . ARG A 1 79 ? 9.440 -9.089 3.761 1.00 92.75 79 ARG A O 1
ATOM 619 N N . SER A 1 80 ? 8.634 -9.613 1.728 1.00 89.81 80 SER A N 1
ATOM 620 C CA . SER A 1 80 ? 9.352 -10.873 1.570 1.00 89.81 80 SER A CA 1
ATOM 621 C C . SER A 1 80 ? 9.586 -11.153 0.087 1.00 89.81 80 SER A C 1
ATOM 623 O O . SER A 1 80 ? 8.778 -10.758 -0.755 1.00 89.81 80 SER A O 1
ATOM 625 N N . ASP A 1 81 ? 10.682 -11.831 -0.234 1.00 86.56 81 ASP A N 1
ATOM 626 C CA . ASP A 1 81 ? 10.961 -12.286 -1.598 1.00 86.56 81 ASP A CA 1
ATOM 627 C C . ASP A 1 81 ? 10.449 -13.725 -1.828 1.00 86.56 81 ASP A C 1
ATOM 629 O O . ASP A 1 81 ? 10.201 -14.113 -2.968 1.00 86.56 81 ASP A O 1
ATOM 633 N N . ASP A 1 82 ? 10.196 -14.488 -0.754 1.00 82.88 82 ASP A N 1
ATOM 634 C CA . ASP A 1 82 ? 9.905 -15.931 -0.785 1.00 82.88 82 ASP A CA 1
ATOM 635 C C . ASP A 1 82 ? 8.653 -16.372 0.007 1.00 82.88 82 ASP A C 1
ATOM 637 O O . ASP A 1 82 ? 8.275 -17.541 -0.044 1.00 82.88 82 ASP A O 1
ATOM 641 N N . ARG A 1 83 ? 7.980 -15.448 0.708 1.00 81.75 83 ARG A N 1
ATOM 642 C CA . ARG A 1 83 ? 6.818 -15.668 1.597 1.00 81.75 83 ARG A CA 1
ATOM 643 C C . ARG A 1 83 ? 7.133 -16.411 2.909 1.00 81.75 83 ARG A C 1
ATOM 645 O O . ARG A 1 83 ? 6.263 -16.427 3.787 1.00 81.75 83 ARG A O 1
ATOM 652 N N . SER A 1 84 ? 8.334 -16.961 3.093 1.00 83.81 84 SER A N 1
ATOM 653 C CA . SER A 1 84 ? 8.770 -17.596 4.348 1.00 83.81 84 SER A CA 1
ATOM 654 C C . SER A 1 84 ? 9.330 -16.580 5.334 1.00 83.81 84 SER A C 1
ATOM 656 O O . SER A 1 84 ? 8.860 -16.508 6.469 1.00 83.81 84 SER A O 1
ATOM 658 N N . GLU A 1 85 ? 10.275 -15.754 4.888 1.00 90.00 85 GLU A N 1
ATOM 659 C CA . GLU A 1 85 ? 10.973 -14.802 5.751 1.00 90.00 85 GLU A CA 1
ATOM 660 C C . GLU A 1 85 ? 10.431 -13.389 5.537 1.00 90.00 85 GLU A C 1
ATOM 662 O O . GLU A 1 85 ? 10.479 -12.839 4.435 1.00 90.00 85 GLU A O 1
ATOM 667 N N . TRP A 1 86 ? 9.894 -12.784 6.600 1.00 93.00 86 TRP A N 1
ATOM 668 C CA . TRP A 1 86 ? 9.250 -11.471 6.543 1.00 93.00 86 TRP A CA 1
ATOM 669 C C . TRP A 1 86 ? 10.129 -10.399 7.172 1.00 93.00 86 TRP A C 1
ATOM 671 O O . TRP A 1 86 ? 10.350 -10.382 8.380 1.00 93.00 86 TRP A O 1
ATOM 681 N N . THR A 1 87 ? 10.574 -9.450 6.352 1.00 95.44 87 THR A N 1
ATOM 682 C CA . THR A 1 87 ? 11.371 -8.309 6.808 1.00 95.44 87 THR A CA 1
ATOM 683 C C . THR A 1 87 ? 10.455 -7.118 7.108 1.00 95.44 87 THR A C 1
ATOM 685 O O . THR A 1 87 ? 9.688 -6.716 6.223 1.00 95.44 87 THR A O 1
ATOM 688 N N . PRO A 1 88 ? 10.508 -6.522 8.315 1.00 95.38 88 PRO A N 1
ATOM 689 C CA . PRO A 1 88 ? 9.793 -5.281 8.599 1.00 95.38 88 PRO A CA 1
ATOM 690 C C . PRO A 1 88 ? 10.328 -4.154 7.711 1.00 95.38 88 PRO A C 1
ATOM 692 O O . PRO A 1 88 ? 11.537 -4.006 7.546 1.00 95.38 88 PRO A O 1
ATOM 695 N N . HIS A 1 89 ? 9.427 -3.364 7.129 1.00 95.19 89 HIS A N 1
ATOM 696 C CA . HIS A 1 89 ? 9.791 -2.260 6.243 1.00 95.19 89 HIS A CA 1
ATOM 697 C C . HIS A 1 89 ? 9.487 -0.896 6.867 1.00 95.19 89 HIS A C 1
ATOM 699 O O . HIS A 1 89 ? 10.385 -0.073 7.018 1.00 95.19 89 HIS A O 1
ATOM 705 N N . THR A 1 90 ? 8.233 -0.642 7.244 1.00 97.19 90 THR A N 1
ATOM 706 C CA . THR A 1 90 ? 7.839 0.619 7.888 1.00 97.19 90 THR A CA 1
ATOM 707 C C . THR A 1 90 ? 6.514 0.470 8.631 1.00 97.19 90 THR A C 1
ATOM 709 O O . THR A 1 90 ? 5.845 -0.555 8.515 1.00 97.19 90 THR A O 1
ATOM 712 N N . SER A 1 91 ? 6.117 1.496 9.380 1.00 96.00 91 SER A N 1
ATOM 713 C CA . SER A 1 91 ? 4.823 1.556 10.053 1.00 96.00 91 SER A CA 1
ATOM 714 C C . SER A 1 91 ? 4.205 2.948 9.975 1.00 96.00 91 SER A C 1
ATOM 716 O O . SER A 1 91 ? 4.924 3.947 9.937 1.00 96.00 91 SER A O 1
ATOM 718 N N . ALA A 1 92 ? 2.879 3.022 10.017 1.00 96.00 92 ALA A N 1
ATOM 719 C CA . ALA A 1 92 ? 2.123 4.269 10.027 1.00 96.00 92 ALA A CA 1
ATOM 720 C C . ALA A 1 92 ? 0.943 4.186 10.998 1.00 96.00 92 ALA A C 1
ATOM 722 O O . ALA A 1 92 ? 0.321 3.136 11.122 1.00 96.00 92 ALA A O 1
ATOM 723 N N . ASN A 1 93 ? 0.603 5.306 11.637 1.00 95.00 93 ASN A N 1
ATOM 724 C CA . ASN A 1 93 ? -0.644 5.426 12.389 1.00 95.00 93 ASN A CA 1
ATOM 725 C C . ASN A 1 93 ? -1.729 5.988 11.470 1.00 95.00 93 ASN A C 1
ATOM 727 O O . ASN A 1 93 ? -1.592 7.104 10.961 1.00 95.00 93 ASN A O 1
ATOM 731 N N . ILE A 1 94 ? -2.785 5.213 11.247 1.00 93.31 94 ILE A N 1
ATOM 732 C CA . ILE A 1 94 ? -3.908 5.575 10.385 1.00 93.31 94 ILE A CA 1
ATOM 733 C C . ILE A 1 94 ? -5.184 5.409 11.192 1.00 93.31 94 ILE A C 1
ATOM 735 O O . ILE A 1 94 ? -5.509 4.307 11.636 1.00 93.31 94 ILE A O 1
ATOM 739 N N . TYR A 1 95 ? -5.909 6.510 11.362 1.00 91.50 95 TYR A N 1
ATOM 740 C CA . TYR A 1 95 ? -7.160 6.497 12.095 1.00 91.50 95 TYR A CA 1
ATOM 741 C C . TYR A 1 95 ? -8.289 6.043 11.175 1.00 91.50 95 TYR A C 1
ATOM 743 O O . TYR A 1 95 ? -8.656 6.765 10.250 1.00 91.50 95 TYR A O 1
ATOM 751 N N . PHE A 1 96 ? -8.842 4.862 11.451 1.00 89.06 96 PHE A N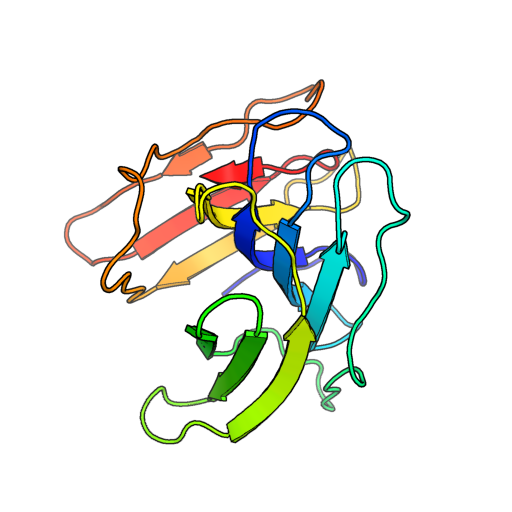 1
ATOM 752 C CA . PHE A 1 96 ? -10.052 4.354 10.806 1.00 89.06 96 PHE A CA 1
ATOM 753 C C . PHE A 1 96 ? -11.224 4.480 11.792 1.00 89.06 96 PHE A C 1
ATOM 755 O O . PHE A 1 96 ? -11.272 3.715 12.763 1.00 89.06 96 PHE A O 1
ATOM 762 N N . PRO A 1 97 ? -12.171 5.415 11.583 1.00 87.19 97 PRO A N 1
ATOM 763 C CA . PRO A 1 97 ? -13.311 5.614 12.470 1.00 87.19 97 PRO A CA 1
ATOM 764 C C . PRO A 1 97 ? -14.062 4.305 12.726 1.00 87.19 97 PRO A C 1
ATOM 766 O O . PRO A 1 97 ? -14.374 3.564 11.795 1.00 87.19 97 PRO A O 1
ATOM 769 N N . ASN A 1 98 ? -14.356 4.013 13.995 1.00 85.62 98 ASN A N 1
ATOM 770 C CA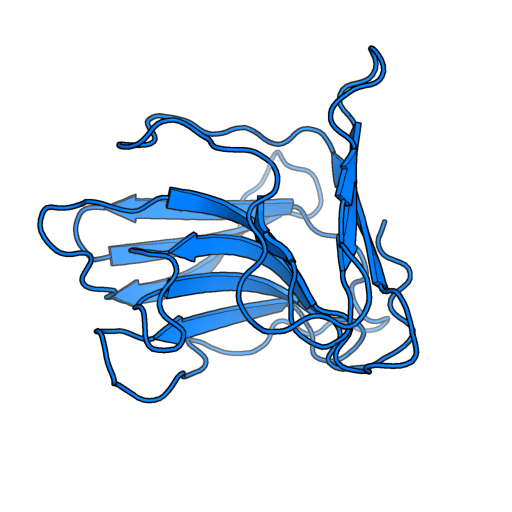 . ASN A 1 98 ? -15.026 2.778 14.431 1.00 85.62 98 ASN A CA 1
ATOM 771 C C . ASN A 1 98 ? -14.316 1.478 14.004 1.00 85.62 98 ASN A C 1
ATOM 773 O O . ASN A 1 98 ? -14.953 0.428 13.946 1.00 85.62 98 ASN A O 1
ATOM 777 N N . ASN A 1 99 ? -13.019 1.539 13.677 1.00 82.06 99 ASN A N 1
ATOM 778 C CA . ASN A 1 99 ? -12.273 0.433 13.073 1.00 82.06 99 ASN A CA 1
ATOM 779 C C . ASN A 1 99 ? -12.934 -0.109 11.784 1.00 82.06 99 ASN A C 1
ATOM 781 O O . ASN A 1 99 ? -12.737 -1.267 11.418 1.00 82.06 99 ASN A O 1
ATOM 785 N N . ALA A 1 100 ? -13.719 0.727 11.096 1.00 83.56 100 ALA A N 1
ATOM 786 C CA . ALA A 1 100 ? -14.395 0.383 9.858 1.00 83.56 100 ALA A CA 1
ATOM 787 C C . ALA A 1 100 ? -13.490 0.723 8.670 1.00 83.56 100 ALA A C 1
ATOM 789 O O . ALA A 1 100 ? -13.199 1.885 8.389 1.00 83.56 100 ALA A O 1
ATOM 790 N N . PHE A 1 101 ? -13.024 -0.311 7.980 1.00 82.94 101 PHE A N 1
ATOM 791 C CA . PHE A 1 101 ? -12.225 -0.185 6.772 1.00 82.94 101 PHE A CA 1
ATOM 792 C C . PHE A 1 101 ? -12.420 -1.410 5.898 1.00 82.94 101 PHE A C 1
ATOM 794 O O . PHE A 1 101 ? -12.759 -2.493 6.379 1.00 82.94 101 PHE A O 1
ATOM 801 N N . ARG A 1 102 ? -12.156 -1.223 4.614 1.00 81.25 102 ARG A N 1
ATOM 802 C CA . ARG A 1 102 ? -12.137 -2.265 3.602 1.00 81.25 102 ARG A CA 1
ATOM 803 C C . ARG A 1 102 ? -10.693 -2.590 3.272 1.00 81.25 102 ARG A C 1
ATOM 805 O O . ARG A 1 102 ? -9.856 -1.687 3.231 1.00 81.25 102 ARG A O 1
ATOM 812 N N . VAL A 1 103 ? -10.412 -3.860 3.033 1.00 78.31 103 VAL A N 1
ATOM 813 C CA . VAL A 1 103 ? -9.133 -4.323 2.485 1.00 78.31 103 VAL A CA 1
ATOM 814 C C . VAL A 1 103 ? -9.340 -4.511 0.985 1.00 78.31 103 VAL A C 1
ATOM 816 O O . VAL A 1 103 ? -10.451 -4.833 0.582 1.00 78.31 103 VAL A O 1
ATOM 819 N N . GLY A 1 104 ? -8.316 -4.262 0.173 1.00 75.19 104 GLY A N 1
ATOM 820 C CA . GLY A 1 104 ? -8.380 -4.336 -1.287 1.00 75.19 104 GLY A CA 1
ATOM 821 C C . GLY A 1 104 ? -7.015 -4.600 -1.911 1.00 75.19 104 GLY A C 1
ATOM 822 O O . GLY A 1 104 ? -5.991 -4.169 -1.374 1.00 75.19 104 GLY A O 1
ATOM 823 N N . LEU A 1 105 ? -6.993 -5.246 -3.070 1.00 78.56 105 LEU A N 1
ATOM 824 C CA . LEU A 1 105 ? -5.904 -5.154 -4.025 1.00 78.56 105 LEU A CA 1
ATOM 825 C C . LEU A 1 105 ? -6.124 -3.869 -4.825 1.00 78.56 105 LEU A C 1
ATOM 827 O O . LEU A 1 105 ? -7.222 -3.558 -5.286 1.00 78.56 105 LEU A O 1
ATOM 831 N N . ALA A 1 106 ? -5.071 -3.074 -4.958 1.00 75.31 106 ALA A N 1
ATOM 832 C CA . ALA A 1 106 ? -5.152 -1.795 -5.644 1.00 75.31 106 ALA A CA 1
ATOM 833 C C . ALA A 1 106 ? -4.115 -1.723 -6.757 1.00 75.31 106 ALA A C 1
ATOM 835 O O . ALA A 1 106 ? -2.957 -2.111 -6.581 1.00 75.31 106 ALA A O 1
ATOM 836 N N . VAL A 1 107 ? -4.548 -1.201 -7.903 1.00 73.62 107 VAL A N 1
ATOM 837 C CA . VAL A 1 107 ? -3.727 -1.013 -9.103 1.00 73.62 107 VAL A CA 1
ATOM 838 C C . VAL A 1 107 ? -3.930 0.409 -9.612 1.00 73.62 107 VAL A C 1
ATOM 840 O O . VAL A 1 107 ? -5.052 0.908 -9.683 1.00 73.62 107 VAL A O 1
ATOM 843 N N . TYR A 1 108 ? -2.836 1.081 -9.953 1.00 72.00 108 TYR A N 1
ATOM 844 C CA . TYR A 1 108 ? -2.836 2.463 -10.414 1.00 72.00 108 TYR A CA 1
ATOM 845 C C . TYR A 1 108 ? -1.812 2.629 -11.532 1.00 72.00 108 TYR A C 1
ATOM 847 O O . TYR A 1 108 ? -0.615 2.508 -11.286 1.00 72.00 108 TYR A O 1
ATOM 855 N N . SER A 1 109 ? -2.249 2.915 -12.760 1.00 59.38 109 SER A N 1
ATOM 856 C CA . SER A 1 109 ? -1.331 2.971 -13.906 1.00 59.38 109 SER A CA 1
ATOM 857 C C . SER A 1 109 ? -0.571 4.287 -14.067 1.00 59.38 109 SER A C 1
ATOM 859 O O . SER A 1 109 ? 0.303 4.357 -14.925 1.00 59.38 109 SER A O 1
ATOM 861 N N . HIS A 1 110 ? -0.890 5.320 -13.274 1.00 60.00 110 HIS A N 1
ATOM 862 C CA . HIS A 1 110 ? -0.328 6.681 -13.357 1.00 60.00 110 HIS A CA 1
ATOM 863 C C . HIS A 1 110 ? -0.606 7.443 -14.668 1.00 60.00 110 HIS A C 1
ATOM 865 O O . HIS A 1 110 ? -0.579 8.671 -14.675 1.00 60.00 110 HIS A O 1
ATOM 871 N N . TYR A 1 111 ? -0.983 6.755 -15.749 1.00 56.69 111 TYR A N 1
ATOM 872 C CA . TYR A 1 111 ? -1.270 7.347 -17.050 1.00 56.69 111 TYR A CA 1
ATOM 873 C C . TYR A 1 111 ? -2.670 6.967 -17.543 1.00 56.69 111 TYR A C 1
ATOM 875 O O . TYR A 1 111 ? -3.041 5.795 -17.567 1.00 56.69 111 TYR A O 1
ATOM 883 N N . THR A 1 112 ? -3.460 7.948 -17.981 1.00 52.22 112 THR A N 1
ATOM 884 C CA . THR A 1 112 ? -4.848 7.734 -18.436 1.00 52.22 112 THR A CA 1
ATOM 885 C C . THR A 1 112 ? -4.948 6.932 -19.740 1.00 52.22 112 THR A C 1
ATOM 887 O O . THR A 1 112 ? -5.981 6.319 -19.991 1.00 52.22 112 THR A O 1
ATOM 890 N N . GLY A 1 113 ? -3.876 6.888 -20.542 1.00 49.31 113 GLY A N 1
ATOM 891 C CA . GLY A 1 113 ? -3.814 6.168 -21.823 1.00 49.31 113 GLY A CA 1
ATOM 892 C C . GLY A 1 113 ? -3.248 4.742 -21.777 1.00 49.31 113 GLY A C 1
ATOM 893 O O . GLY A 1 113 ? -3.273 4.061 -22.800 1.00 49.31 113 GLY A O 1
ATOM 894 N N . SER A 1 114 ? -2.747 4.278 -20.626 1.00 53.66 114 SER A N 1
ATOM 895 C CA . SER A 1 114 ? -2.094 2.966 -20.493 1.00 53.66 114 SER A CA 1
ATOM 896 C C . SER A 1 114 ? -2.716 2.161 -19.357 1.00 53.66 114 SER A C 1
ATOM 898 O O . SER A 1 114 ? -2.892 2.669 -18.249 1.00 53.66 114 SER A O 1
ATOM 900 N N . LEU A 1 115 ? -3.019 0.890 -19.620 1.00 56.28 115 LEU A N 1
ATOM 901 C CA . LEU A 1 115 ? -3.423 -0.054 -18.582 1.00 56.28 115 LEU A CA 1
ATOM 902 C C . LEU A 1 115 ? -2.181 -0.593 -17.878 1.00 56.28 115 LEU A C 1
ATOM 904 O O . LEU A 1 115 ? -1.252 -1.066 -18.532 1.00 56.28 115 LEU A O 1
ATOM 908 N N . LEU A 1 116 ? -2.189 -0.545 -16.548 1.00 58.41 116 LEU A N 1
ATOM 909 C CA . LEU A 1 116 ? -1.272 -1.344 -15.750 1.00 58.41 116 LEU A CA 1
ATOM 910 C C . LEU A 1 116 ? -1.900 -2.720 -15.552 1.00 58.41 116 LEU A C 1
ATOM 912 O O . LEU A 1 116 ? -3.037 -2.822 -15.091 1.00 58.41 116 LEU A O 1
ATOM 916 N N . GLU A 1 117 ? -1.146 -3.758 -15.888 1.00 59.94 117 GLU A N 1
ATOM 917 C CA . GLU A 1 117 ? -1.463 -5.129 -15.510 1.00 59.94 117 GLU A CA 1
ATOM 918 C C . GLU A 1 117 ? -0.637 -5.476 -14.278 1.00 59.94 117 GLU A C 1
ATOM 920 O O . GLU A 1 117 ? 0.594 -5.433 -14.332 1.00 59.94 117 GLU A O 1
ATOM 925 N N . ALA A 1 118 ? -1.310 -5.811 -13.178 1.00 63.50 118 ALA A N 1
ATOM 926 C CA . ALA A 1 118 ? -0.691 -6.385 -11.995 1.00 63.50 118 ALA A CA 1
ATOM 927 C C . ALA A 1 118 ? -1.279 -7.773 -11.740 1.00 63.50 118 ALA A C 1
ATOM 929 O O . ALA A 1 118 ? -2.495 -7.944 -11.650 1.00 63.50 118 ALA A O 1
ATOM 930 N N . THR A 1 119 ? -0.400 -8.768 -11.630 1.00 67.12 119 THR A N 1
ATOM 931 C CA . THR A 1 119 ? -0.797 -10.114 -11.206 1.00 67.12 119 THR A CA 1
ATOM 932 C C . THR A 1 119 ? -0.528 -10.258 -9.719 1.00 67.12 119 THR A C 1
ATOM 934 O O . THR A 1 119 ? 0.631 -10.149 -9.302 1.00 67.12 119 THR A O 1
ATOM 937 N N . PHE A 1 120 ? -1.586 -10.536 -8.970 1.00 67.56 120 PHE A N 1
ATOM 938 C CA . PHE A 1 120 ? -1.555 -10.917 -7.568 1.00 67.56 120 PHE A CA 1
ATOM 939 C C . PHE A 1 120 ? -1.759 -12.427 -7.478 1.00 67.56 120 PHE A C 1
ATOM 941 O O . PHE A 1 120 ? -2.641 -12.981 -8.131 1.00 67.56 120 PHE A O 1
ATOM 948 N N . ASP A 1 121 ? -0.924 -13.088 -6.691 1.00 68.06 121 ASP A N 1
ATOM 949 C CA . ASP A 1 121 ? -0.938 -14.539 -6.534 1.00 68.06 121 ASP A CA 1
ATOM 950 C C . ASP A 1 121 ? -0.869 -14.889 -5.042 1.00 68.06 121 ASP A C 1
ATOM 952 O O . ASP A 1 121 ? -0.265 -14.144 -4.269 1.00 68.06 121 ASP A O 1
ATOM 956 N N . ASN A 1 122 ? -1.523 -15.983 -4.646 1.00 66.19 122 ASN A N 1
ATOM 957 C CA . ASN A 1 122 ? -1.604 -16.521 -3.279 1.00 66.19 122 ASN A CA 1
ATOM 958 C C . ASN A 1 122 ? -1.790 -15.467 -2.164 1.00 66.19 122 ASN A C 1
ATOM 960 O O . ASN A 1 122 ? -1.068 -15.476 -1.160 1.00 66.19 122 ASN A O 1
ATOM 964 N N . TYR A 1 123 ? -2.748 -14.550 -2.331 1.00 67.94 123 TYR A N 1
ATOM 965 C CA . TYR A 1 123 ? -3.090 -13.576 -1.294 1.00 67.94 123 TYR A CA 1
ATOM 966 C C . TYR A 1 123 ? -4.019 -14.187 -0.238 1.00 67.94 123 TYR A C 1
ATOM 968 O O . TYR A 1 123 ? -4.830 -15.065 -0.521 1.00 67.94 123 TYR A O 1
ATOM 976 N N . GLU A 1 124 ? -3.900 -13.699 0.993 1.00 69.88 124 GLU A N 1
ATOM 977 C CA . GLU A 1 124 ? -4.681 -14.153 2.140 1.00 69.88 124 GLU A CA 1
ATOM 978 C C . GLU A 1 124 ? -5.098 -12.932 2.961 1.00 69.88 124 GLU A C 1
ATOM 980 O O . GLU A 1 124 ? -4.305 -12.005 3.150 1.00 69.88 124 GLU A O 1
ATOM 985 N N . ILE A 1 125 ? -6.347 -12.918 3.424 1.00 70.25 125 ILE A N 1
ATOM 986 C CA . ILE A 1 125 ? -6.893 -11.862 4.276 1.00 70.25 125 ILE A CA 1
ATOM 987 C C . ILE A 1 125 ? -7.432 -12.535 5.529 1.00 70.25 125 ILE A C 1
ATOM 989 O O . ILE A 1 125 ? -8.445 -13.228 5.477 1.00 70.25 125 ILE A O 1
ATOM 993 N N . ASN A 1 126 ? -6.755 -12.298 6.645 1.00 67.56 126 ASN A N 1
ATOM 994 C CA . ASN A 1 126 ? -7.150 -12.811 7.949 1.00 67.56 126 ASN A CA 1
ATOM 995 C C . ASN A 1 126 ? -7.838 -11.685 8.731 1.00 67.56 126 ASN A C 1
ATOM 997 O O . ASN A 1 126 ? -7.285 -10.591 8.839 1.00 67.56 126 ASN A O 1
ATOM 1001 N N . ASP A 1 127 ? -9.049 -11.946 9.230 1.00 63.09 127 ASP A N 1
ATOM 1002 C CA . ASP A 1 127 ? -9.828 -11.058 10.107 1.00 63.09 127 ASP A CA 1
ATOM 1003 C C . ASP A 1 127 ? -10.089 -9.631 9.569 1.00 63.09 127 ASP A C 1
ATOM 1005 O O . ASP A 1 127 ? -9.818 -8.626 10.234 1.00 63.09 127 ASP A O 1
ATOM 1009 N N . ALA A 1 128 ? -10.661 -9.507 8.364 1.00 57.91 128 ALA A N 1
ATOM 1010 C CA . ALA A 1 128 ? -11.167 -8.216 7.887 1.00 57.91 128 ALA A CA 1
ATOM 1011 C C . ALA A 1 128 ? -12.493 -7.839 8.593 1.00 57.91 128 ALA A C 1
ATOM 1013 O O . ALA A 1 128 ? -13.422 -8.647 8.609 1.00 57.91 128 ALA A O 1
ATOM 1014 N N . PRO A 1 129 ? -12.637 -6.612 9.138 1.00 55.44 129 PRO A N 1
ATOM 1015 C CA . PRO A 1 129 ? -13.845 -6.195 9.858 1.00 55.44 129 PRO A CA 1
ATOM 1016 C C . PRO A 1 129 ? -15.044 -5.900 8.947 1.00 55.44 129 PRO A C 1
ATOM 1018 O O . PRO A 1 129 ? -16.157 -5.728 9.439 1.00 55.44 129 PRO A O 1
ATOM 1021 N N . THR A 1 130 ? -14.841 -5.821 7.630 1.00 53.31 130 THR A N 1
ATOM 1022 C CA . THR A 1 130 ? -15.916 -5.682 6.643 1.00 53.31 130 THR A CA 1
ATOM 1023 C C . THR A 1 130 ? -15.770 -6.732 5.548 1.00 53.31 130 THR A C 1
ATOM 1025 O O . THR A 1 130 ? -14.663 -7.181 5.245 1.00 53.31 130 THR A O 1
ATOM 1028 N N . VAL A 1 131 ? -16.905 -7.149 4.981 1.00 51.53 131 VAL A N 1
ATOM 1029 C CA . VAL A 1 131 ? -16.952 -8.128 3.890 1.00 51.53 131 VAL A CA 1
ATOM 1030 C C . VAL A 1 131 ? -16.189 -7.571 2.688 1.00 51.53 131 VAL A C 1
ATOM 1032 O O . VAL A 1 131 ? -16.376 -6.417 2.306 1.00 51.53 131 VAL A O 1
ATOM 1035 N N . TRP A 1 132 ? -15.316 -8.396 2.112 1.00 48.94 132 TRP A N 1
ATOM 1036 C CA . TRP A 1 132 ? -14.609 -8.090 0.873 1.00 48.94 132 TRP A CA 1
ATOM 1037 C C . TRP A 1 132 ? -15.611 -7.882 -0.272 1.00 48.94 132 TRP A C 1
ATOM 1039 O O . TRP A 1 132 ? -16.340 -8.809 -0.623 1.00 48.94 132 TRP A O 1
ATOM 1049 N N . GLU A 1 133 ? -15.639 -6.685 -0.860 1.00 49.44 133 GLU A N 1
ATOM 1050 C CA . GLU A 1 133 ? -16.401 -6.394 -2.079 1.00 49.44 133 GLU A CA 1
ATOM 1051 C C . GLU A 1 133 ? -15.424 -6.277 -3.257 1.00 49.44 133 GLU A C 1
ATOM 1053 O O . GLU A 1 133 ? -14.792 -5.228 -3.414 1.00 49.44 133 GLU A O 1
ATOM 1058 N N . PRO A 1 134 ? -15.261 -7.335 -4.075 1.00 46.22 134 PRO A N 1
ATOM 1059 C CA . PRO A 1 134 ? -14.366 -7.277 -5.215 1.00 46.22 134 PRO A CA 1
ATOM 1060 C C . PRO A 1 134 ? -14.911 -6.304 -6.268 1.00 46.22 134 PRO A C 1
ATOM 1062 O O . PRO A 1 134 ? -16.073 -6.389 -6.659 1.00 46.22 134 PRO A O 1
ATOM 1065 N N . ALA A 1 135 ? -14.033 -5.427 -6.751 1.00 49.97 135 ALA A N 1
ATOM 1066 C CA . ALA A 1 135 ? -14.223 -4.457 -7.838 1.00 49.97 135 ALA A CA 1
ATOM 1067 C C . ALA A 1 135 ? -15.108 -3.220 -7.550 1.00 49.97 135 ALA A C 1
ATOM 1069 O O . ALA A 1 135 ? -16.132 -3.013 -8.202 1.00 49.97 135 ALA A O 1
ATOM 1070 N N . VAL A 1 136 ? -14.668 -2.321 -6.659 1.00 49.66 136 VAL A N 1
ATOM 1071 C CA . VAL A 1 136 ? -15.255 -0.967 -6.556 1.00 49.66 136 VAL A CA 1
ATOM 1072 C C . VAL A 1 136 ? -14.275 0.081 -7.074 1.00 49.66 136 VAL A C 1
ATOM 1074 O O . VAL A 1 136 ? -13.216 0.311 -6.503 1.00 49.66 136 VAL A O 1
ATOM 1077 N N . GLU A 1 137 ? -14.632 0.768 -8.154 1.00 47.03 137 GLU A N 1
ATOM 1078 C CA . GLU A 1 137 ? -13.831 1.873 -8.686 1.00 47.03 137 GLU A CA 1
ATOM 1079 C C . GLU A 1 137 ? -13.957 3.136 -7.835 1.00 47.03 137 GLU A C 1
ATOM 1081 O O . GLU A 1 137 ? -15.044 3.498 -7.381 1.00 47.03 137 GLU A O 1
ATOM 1086 N N . ILE A 1 138 ? -12.839 3.841 -7.646 1.00 42.84 138 ILE A N 1
ATOM 1087 C CA . ILE A 1 138 ? -12.807 5.105 -6.908 1.00 42.84 138 ILE A CA 1
ATOM 1088 C C . ILE A 1 138 ? -12.395 6.226 -7.863 1.00 42.84 138 ILE A C 1
ATOM 1090 O O . ILE A 1 138 ? -11.241 6.320 -8.269 1.00 42.84 138 ILE A O 1
ATOM 1094 N N . GLY A 1 139 ? -13.350 7.103 -8.182 1.00 39.78 139 GLY A N 1
ATOM 1095 C CA . GLY A 1 139 ? -13.175 8.245 -9.085 1.00 39.78 139 GLY A CA 1
ATOM 1096 C C . GLY A 1 139 ? -13.863 8.070 -10.444 1.00 39.78 139 GLY A C 1
ATOM 1097 O O . GLY A 1 139 ? -14.407 7.017 -10.752 1.00 39.78 139 GLY A O 1
ATOM 1098 N N . VAL A 1 140 ? -13.868 9.131 -11.257 1.00 33.78 140 VAL A N 1
ATOM 1099 C CA . VAL A 1 140 ? -14.340 9.084 -12.653 1.00 33.78 140 VAL A CA 1
ATOM 1100 C C . VAL A 1 140 ? -13.256 8.449 -13.525 1.00 33.78 140 VAL A C 1
ATOM 1102 O O . VAL A 1 140 ? -12.256 9.086 -13.849 1.00 33.78 140 VAL A O 1
ATOM 1105 N N . THR A 1 141 ? -13.436 7.182 -13.880 1.00 34.38 141 THR A N 1
ATOM 1106 C CA . THR A 1 141 ? -12.574 6.427 -14.799 1.00 34.38 141 THR A CA 1
ATOM 1107 C C . THR A 1 141 ? -13.161 6.500 -16.220 1.00 34.38 141 THR A C 1
ATOM 1109 O O . THR A 1 141 ? -14.374 6.483 -16.417 1.00 34.38 141 THR A O 1
ATOM 1112 N N . GLN A 1 142 ? -12.312 6.600 -17.251 1.00 28.00 142 GLN A N 1
ATOM 1113 C CA . GLN A 1 142 ? -12.756 6.515 -18.659 1.00 28.00 142 GLN A CA 1
ATOM 1114 C C . GLN A 1 142 ? -12.915 5.065 -19.150 1.00 28.00 142 GLN A C 1
ATOM 1116 O O . GLN A 1 142 ? -13.411 4.832 -20.252 1.00 28.00 142 GLN A O 1
ATOM 1121 N N . ARG A 1 143 ? -12.483 4.081 -18.353 1.00 32.44 143 ARG A N 1
ATOM 1122 C CA . ARG A 1 143 ? -12.591 2.654 -18.656 1.00 32.44 143 ARG A CA 1
ATOM 1123 C C . ARG A 1 143 ? -12.669 1.887 -17.349 1.00 32.44 143 ARG A C 1
ATOM 1125 O O . ARG A 1 143 ? -11.865 2.163 -16.467 1.00 32.44 143 ARG A O 1
ATOM 1132 N N . ALA A 1 144 ? -13.599 0.945 -17.243 1.00 34.00 144 ALA A N 1
ATOM 1133 C CA . ALA A 1 144 ? -13.713 0.161 -16.031 1.00 34.00 144 ALA A CA 1
ATOM 1134 C C . ALA A 1 144 ? -12.452 -0.695 -15.826 1.00 34.00 144 ALA A C 1
ATOM 1136 O O . ALA A 1 144 ? -11.974 -1.327 -16.777 1.00 34.00 144 ALA A O 1
ATOM 1137 N N . GLY A 1 145 ? -11.890 -0.702 -14.623 1.00 38.44 145 GLY A N 1
ATOM 1138 C CA . GLY A 1 145 ? -10.907 -1.706 -14.258 1.00 38.44 145 GLY A CA 1
ATOM 1139 C C . GLY A 1 145 ? -11.574 -2.940 -13.702 1.00 38.44 145 GLY A C 1
ATOM 1140 O O . GLY A 1 145 ? -12.640 -2.887 -13.102 1.00 38.44 145 GLY A O 1
ATOM 1141 N N . SER A 1 146 ? -10.939 -4.076 -13.926 1.00 40.16 146 SER A N 1
ATOM 1142 C CA . SER A 1 146 ? -11.444 -5.356 -13.454 1.00 40.16 146 SER A CA 1
ATOM 1143 C C . SER A 1 146 ? -10.385 -6.014 -12.597 1.00 40.16 146 SER A C 1
ATOM 1145 O O . SER A 1 146 ? -9.206 -6.033 -12.953 1.00 40.16 146 SER A O 1
ATOM 1147 N N . ILE A 1 147 ? -10.817 -6.550 -11.462 1.00 44.56 147 ILE A N 1
ATOM 1148 C CA . ILE A 1 147 ? -10.117 -7.646 -10.811 1.00 44.56 147 ILE A CA 1
ATOM 1149 C C . ILE A 1 147 ? -10.848 -8.893 -11.274 1.00 44.56 147 ILE A C 1
ATOM 1151 O O . ILE A 1 147 ? -11.994 -9.125 -10.898 1.00 44.56 147 ILE A O 1
ATOM 1155 N N . VAL A 1 148 ? -10.223 -9.645 -12.177 1.00 44.16 148 VAL A N 1
ATOM 1156 C CA . VAL A 1 148 ? -10.772 -10.934 -12.596 1.00 44.16 148 VAL A CA 1
ATOM 1157 C C . VAL A 1 148 ? -10.493 -11.905 -11.457 1.00 44.16 148 VAL A C 1
ATOM 1159 O O . VAL A 1 148 ? -9.346 -12.305 -11.244 1.00 44.16 148 VAL A O 1
ATOM 1162 N N . THR A 1 149 ? -11.530 -12.224 -10.686 1.00 40.62 149 THR A N 1
ATOM 1163 C CA . THR A 1 149 ? -11.482 -13.270 -9.670 1.00 40.62 149 THR A CA 1
ATOM 1164 C C . THR A 1 149 ? -11.637 -14.644 -10.327 1.00 40.62 149 THR A C 1
ATOM 1166 O O . THR A 1 149 ? -12.639 -14.934 -10.972 1.00 40.62 149 THR A O 1
ATOM 1169 N N . GLN A 1 150 ? -10.605 -15.465 -10.106 1.00 45.12 150 GLN A N 1
ATOM 1170 C CA . GLN A 1 150 ? -10.524 -16.927 -10.203 1.00 45.12 150 GLN A CA 1
ATOM 1171 C C . GLN A 1 150 ? -10.701 -17.604 -11.575 1.00 45.12 150 GLN A C 1
ATOM 1173 O O . GLN A 1 150 ? -11.808 -17.851 -12.045 1.00 45.12 150 GLN A O 1
ATOM 1178 N N . ASP A 1 151 ? -9.583 -18.114 -12.106 1.00 35.81 151 ASP A N 1
ATOM 1179 C CA . ASP A 1 151 ? -9.550 -19.529 -12.489 1.00 35.81 151 ASP A CA 1
ATOM 1180 C C . ASP A 1 151 ? -9.173 -20.386 -11.257 1.00 35.81 151 ASP A C 1
ATOM 1182 O O . ASP A 1 151 ? -8.778 -19.866 -10.209 1.00 35.81 151 ASP A O 1
ATOM 1186 N N . SER A 1 152 ? -9.325 -21.707 -11.353 1.00 31.34 152 SER A N 1
ATOM 1187 C CA . SER A 1 152 ? -9.089 -22.699 -10.289 1.00 31.34 152 SER A CA 1
ATOM 1188 C C . SER A 1 152 ? -7.640 -22.779 -9.761 1.00 31.34 152 SER A C 1
ATOM 1190 O O . SER A 1 152 ? -7.296 -23.744 -9.082 1.00 31.34 152 SER A O 1
ATOM 1192 N N . SER A 1 153 ? -6.793 -21.793 -10.069 1.00 33.28 153 SER A N 1
ATOM 1193 C CA . SER A 1 153 ? -5.353 -21.772 -9.787 1.00 33.28 153 SER A CA 1
ATOM 1194 C C . SER A 1 153 ? -4.928 -20.687 -8.784 1.00 33.28 153 SER A C 1
ATOM 1196 O O . SER A 1 153 ? -3.747 -20.602 -8.475 1.00 33.28 153 SER A O 1
ATOM 1198 N N . GLY A 1 154 ? -5.851 -19.865 -8.258 1.00 38.97 154 GLY A N 1
ATOM 1199 C CA . GLY A 1 154 ? -5.555 -18.901 -7.177 1.00 38.97 154 GLY A CA 1
ATOM 1200 C C . GLY A 1 154 ? -4.984 -17.541 -7.612 1.00 38.97 154 GLY A C 1
ATOM 1201 O O . GLY A 1 154 ? -4.537 -16.765 -6.769 1.00 38.97 154 GLY A O 1
ATOM 1202 N N . ILE A 1 155 ? -5.032 -17.221 -8.908 1.00 39.97 155 ILE A N 1
ATOM 1203 C CA . ILE A 1 155 ? -4.468 -15.990 -9.478 1.00 39.97 155 ILE A CA 1
ATOM 1204 C C . ILE A 1 155 ? -5.553 -14.907 -9.609 1.00 39.97 155 ILE A C 1
ATOM 1206 O O . ILE A 1 155 ? -6.612 -15.152 -10.189 1.00 39.97 155 ILE A O 1
ATOM 1210 N N . ALA A 1 156 ? -5.272 -13.688 -9.131 1.00 44.06 156 ALA A N 1
ATOM 1211 C CA . ALA A 1 156 ? -6.087 -12.496 -9.377 1.00 44.06 156 ALA A CA 1
ATOM 1212 C C . ALA A 1 156 ? -5.337 -11.508 -10.281 1.00 44.06 156 ALA A C 1
ATOM 1214 O O . ALA A 1 156 ? -4.193 -11.120 -10.022 1.00 44.06 156 ALA A O 1
ATOM 1215 N N . ARG A 1 157 ? -5.988 -11.075 -11.363 1.00 43.22 157 ARG A N 1
ATOM 1216 C CA . ARG A 1 157 ? -5.446 -10.068 -12.288 1.00 43.22 157 ARG A CA 1
ATOM 1217 C C . ARG A 1 157 ? -6.194 -8.763 -12.109 1.00 43.22 157 ARG A C 1
ATOM 1219 O O . ARG A 1 157 ? -7.395 -8.724 -12.356 1.00 43.22 157 ARG A O 1
ATOM 1226 N N . GLY A 1 158 ? -5.482 -7.721 -11.683 1.00 47.00 158 GLY A N 1
ATOM 1227 C CA . GLY A 1 158 ? -6.016 -6.369 -11.563 1.00 47.00 158 GLY A CA 1
ATOM 1228 C C . GLY A 1 158 ? -5.619 -5.516 -12.765 1.00 47.00 158 GLY A C 1
ATOM 1229 O O . GLY A 1 158 ? -4.430 -5.364 -13.057 1.00 47.00 158 GLY A O 1
ATOM 1230 N N . TYR A 1 159 ? -6.613 -4.940 -13.437 1.00 45.00 159 TYR A N 1
ATOM 1231 C CA . TYR A 1 159 ? -6.440 -3.973 -14.518 1.00 45.00 159 TYR A CA 1
ATOM 1232 C C . TYR A 1 159 ? -6.874 -2.594 -14.035 1.00 45.00 159 TYR A C 1
ATOM 1234 O O . TYR A 1 159 ? -8.048 -2.404 -13.731 1.00 45.00 159 TYR A O 1
ATOM 1242 N N . GLY A 1 160 ? -5.941 -1.640 -13.987 1.00 41.16 160 GLY A N 1
ATOM 1243 C CA . GLY A 1 160 ? -6.213 -0.278 -13.524 1.00 41.16 160 GLY A CA 1
ATOM 1244 C C . GLY A 1 160 ? -6.021 0.796 -14.593 1.00 41.16 160 GLY A C 1
ATOM 1245 O O . GLY A 1 160 ? -4.942 0.839 -15.191 1.00 41.16 160 GLY A O 1
ATOM 1246 N N . PRO A 1 161 ? -7.002 1.691 -14.829 1.00 38.12 161 PRO A N 1
ATOM 1247 C CA . PRO A 1 161 ? -6.781 2.963 -15.509 1.00 38.12 161 PRO A CA 1
ATOM 1248 C C . PRO A 1 161 ? -6.018 3.943 -14.608 1.00 38.12 161 PRO A C 1
ATOM 1250 O O . PRO A 1 161 ? -5.954 3.777 -13.387 1.00 38.12 161 PRO A O 1
ATOM 1253 N N . GLY A 1 162 ? -5.505 5.024 -15.204 1.00 37.44 162 GLY A N 1
ATOM 1254 C CA . GLY A 1 162 ? -4.700 6.068 -14.545 1.00 37.44 162 GLY A CA 1
ATOM 1255 C C . GLY A 1 162 ? -5.388 6.854 -13.420 1.00 37.44 162 GLY A C 1
ATOM 1256 O O . GLY A 1 162 ? -4.814 7.808 -12.902 1.00 37.44 162 GLY A O 1
ATOM 1257 N N . THR A 1 163 ? -6.600 6.464 -13.033 1.00 37.97 163 THR A N 1
ATOM 1258 C CA . THR A 1 163 ? -7.401 7.035 -11.942 1.00 37.97 163 THR A CA 1
ATOM 1259 C C . THR A 1 163 ? -7.552 6.090 -10.744 1.00 37.97 163 THR A C 1
ATOM 1261 O O 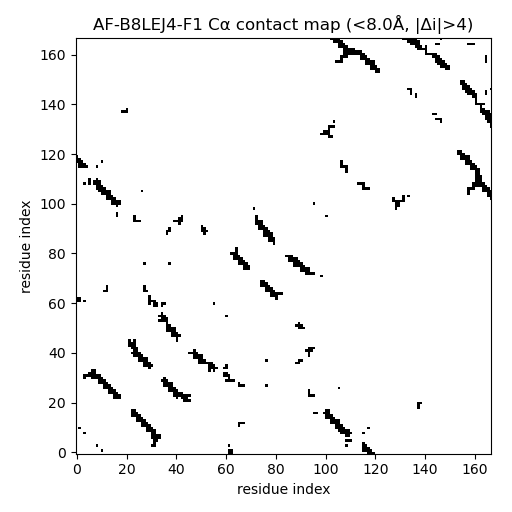. THR A 1 163 ? -8.052 6.518 -9.712 1.00 37.97 163 THR A O 1
ATOM 1264 N N . GLY A 1 164 ? -7.027 4.861 -10.832 1.00 38.78 164 GLY A N 1
ATOM 1265 C CA . GLY A 1 164 ? -7.008 3.887 -9.742 1.00 38.78 164 GLY A CA 1
ATOM 1266 C C . GLY A 1 164 ? -8.198 2.936 -9.769 1.00 38.78 164 GLY A C 1
ATOM 1267 O O . GLY A 1 164 ? -9.342 3.343 -9.943 1.00 38.78 164 GLY A O 1
ATOM 1268 N N . THR A 1 165 ? -7.912 1.655 -9.579 1.00 39.84 165 THR A N 1
ATOM 1269 C CA . THR A 1 165 ? -8.916 0.604 -9.388 1.00 39.84 165 THR A CA 1
ATOM 1270 C C . THR A 1 165 ? -8.669 -0.126 -8.097 1.00 39.84 165 THR A C 1
ATOM 1272 O O . THR A 1 165 ? -7.519 -0.409 -7.746 1.00 39.84 165 THR A O 1
ATOM 1275 N N . TRP A 1 166 ? -9.769 -0.414 -7.415 1.00 33.88 166 TRP A N 1
ATOM 1276 C CA . TRP A 1 166 ? -9.807 -1.040 -6.109 1.00 33.88 166 TRP A CA 1
ATOM 1277 C C . TRP A 1 166 ? -10.728 -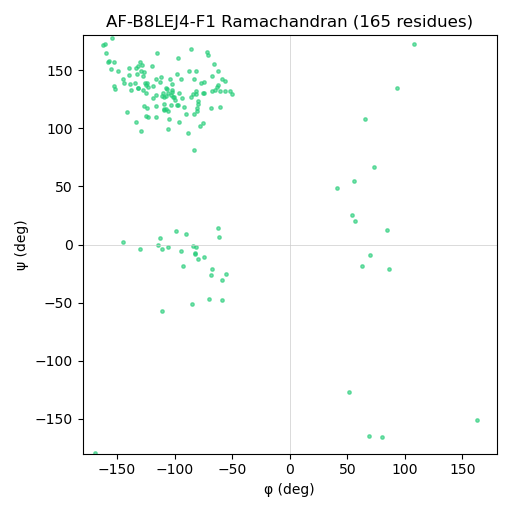2.258 -6.160 1.00 33.88 166 TRP A C 1
ATOM 1279 O O . TRP A 1 166 ? -11.734 -2.257 -6.876 1.00 33.88 166 TRP A O 1
ATOM 1289 N N . GLY A 1 167 ? -10.370 -3.300 -5.415 1.00 36.56 167 GLY A N 1
ATOM 1290 C CA . GLY A 1 167 ? -11.225 -4.457 -5.187 1.00 36.56 167 GLY A CA 1
ATOM 1291 C C . GLY A 1 167 ? -10.464 -5.719 -4.864 1.00 36.56 167 GLY A C 1
ATOM 1292 O O . GLY A 1 167 ? -9.277 -5.629 -4.490 1.00 36.56 167 GLY A O 1
#

Radius of gyration: 14.79 Å; Cα c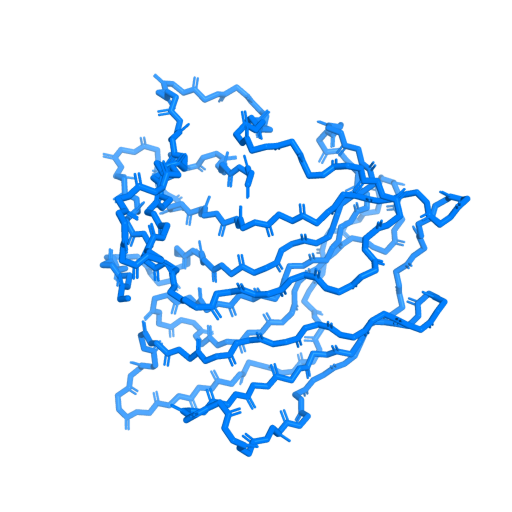ontacts (8 Å, |Δi|>4): 443; chains: 1; bounding box: 36×38×38 Å

Sequence (167 aa):
MANVRDAQAKSGIMLRADNSLNSEYVFAMITGSSGLYLQGRTSKGNLATMFGERYLTDPSQTSAWLRLVKKMDLIEMYRSDDRSEWTPHTSANIYFPNNAFRVGLAVYSHYTGSLLEATFDNYEINDAPTVWEPAVEIGVTQRAGSIVTQDSSGIARGYGPGTGTWG